Protein AF-A0ABD0PVP1-F1 (afdb_monomer)

Secondary structure (DSSP, 8-state):
-EEEE----S------------------SS--EEEEEEEEE-STT---TTT--SB-TT-PBTT-EEEEEEEEETTEEEEEEEEE-S-SSB-----

Solvent-accessible surface area (backbone atoms only — not comparable to full-atom values): 6130 Å² total; per-residue (Å²): 95,77,49,75,60,76,90,75,79,95,79,83,90,85,84,86,85,77,78,91,70,74,91,68,86,70,78,56,96,74,71,56,40,44,36,35,52,47,77,49,69,53,79,57,56,65,70,57,79,90,82,40,55,14,25,50,99,87,66,45,30,11,71,30,32,41,38,35,41,37,42,35,42,91,95,46,76,47,79,47,77,47,78,50,55,37,62,85,41,82,60,83,79,87,128

Mean predicted aligned error: 11.86 Å

Structure (mmCIF, N/CA/C/O backbone):
data_AF-A0ABD0PVP1-F1
#
_entry.id   AF-A0ABD0PVP1-F1
#
loop_
_atom_site.group_PDB
_atom_site.id
_atom_site.type_symbol
_atom_site.label_atom_id
_atom_site.label_alt_id
_atom_site.label_comp_id
_atom_site.label_asym_id
_atom_site.label_entity_id
_atom_site.label_seq_id
_atom_site.pdbx_PDB_ins_code
_atom_site.Cartn_x
_atom_site.Cartn_y
_atom_site.Cartn_z
_atom_site.occupancy
_atom_site.B_iso_or_equiv
_atom_site.auth_seq_id
_atom_site.auth_comp_id
_atom_site.auth_asym_id
_atom_site.auth_atom_id
_atom_site.pdbx_PDB_model_num
ATOM 1 N N . LEU A 1 1 ? 3.109 -6.954 13.402 1.00 64.50 1 LEU A N 1
ATOM 2 C CA . LEU A 1 1 ? 3.239 -6.751 14.863 1.00 64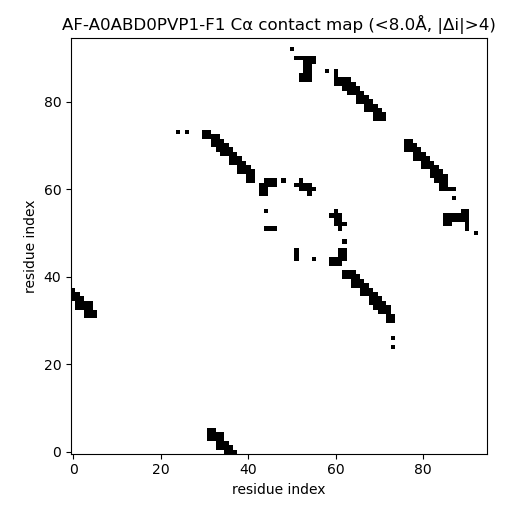.50 1 LEU A CA 1
ATOM 3 C C . LEU A 1 1 ? 1.888 -6.264 15.353 1.00 64.50 1 LEU A C 1
ATOM 5 O O . LEU A 1 1 ? 1.373 -5.333 14.744 1.00 64.50 1 LEU A O 1
ATOM 9 N N . VAL A 1 2 ? 1.307 -6.917 16.355 1.00 74.75 2 VAL A N 1
ATOM 10 C CA . VAL A 1 2 ? 0.059 -6.472 16.992 1.00 74.75 2 VAL A CA 1
ATOM 11 C C . VAL A 1 2 ? 0.427 -5.996 18.389 1.00 74.75 2 VAL A C 1
ATOM 13 O O . VAL A 1 2 ? 1.106 -6.725 19.110 1.00 74.75 2 VAL A O 1
ATOM 16 N N . VAL A 1 3 ? 0.047 -4.770 18.731 1.00 77.44 3 VAL A N 1
ATOM 17 C CA . VAL A 1 3 ? 0.293 -4.164 20.040 1.00 77.44 3 VAL A CA 1
ATOM 18 C C . VAL A 1 3 ? -1.059 -3.849 20.660 1.00 77.44 3 VAL A C 1
ATOM 20 O O . VAL A 1 3 ? -1.876 -3.147 20.063 1.00 77.44 3 VAL A O 1
ATOM 23 N N . ASN A 1 4 ? -1.282 -4.390 21.854 1.00 74.12 4 ASN A N 1
ATOM 24 C CA . ASN A 1 4 ? -2.436 -4.060 22.675 1.00 74.12 4 ASN A CA 1
ATOM 25 C C . ASN A 1 4 ? -2.007 -2.978 23.659 1.00 74.12 4 ASN A C 1
ATOM 27 O O . ASN A 1 4 ? -1.137 -3.219 24.495 1.00 74.12 4 ASN A O 1
ATOM 31 N N . TYR A 1 5 ? -2.602 -1.796 23.548 1.00 62.72 5 TYR A N 1
ATOM 32 C CA . TYR A 1 5 ? -2.360 -0.712 24.491 1.00 62.72 5 TYR A CA 1
ATOM 33 C C . TYR A 1 5 ? -3.375 -0.847 25.625 1.00 62.72 5 TYR A C 1
ATOM 35 O O . TYR A 1 5 ? -4.562 -0.599 25.430 1.00 62.72 5 TYR A O 1
ATOM 43 N N . ASN A 1 6 ? -2.912 -1.315 26.783 1.00 64.44 6 ASN A N 1
ATOM 44 C CA . ASN A 1 6 ? -3.725 -1.459 27.984 1.00 64.44 6 ASN A CA 1
ATOM 45 C C . ASN A 1 6 ? -2.995 -0.790 29.150 1.00 64.44 6 ASN A C 1
ATOM 47 O O . ASN A 1 6 ? -2.035 -1.355 29.665 1.00 64.44 6 ASN A O 1
ATOM 51 N N . GLU A 1 7 ? -3.437 0.396 29.557 1.00 56.19 7 GLU A N 1
ATOM 52 C CA . GLU A 1 7 ? -3.049 0.962 30.849 1.00 56.19 7 GLU A CA 1
ATOM 53 C C . GLU A 1 7 ? -4.051 0.427 31.876 1.00 56.19 7 GLU A C 1
ATOM 55 O O . GLU A 1 7 ? -5.214 0.818 31.871 1.00 56.19 7 GLU A O 1
ATOM 60 N N . SER A 1 8 ? -3.649 -0.544 32.697 1.00 50.62 8 SER A N 1
ATOM 61 C CA . SER A 1 8 ? -4.463 -1.007 33.823 1.00 50.62 8 SER A CA 1
ATOM 62 C C . SER A 1 8 ? -3.911 -0.411 35.111 1.00 50.62 8 SER A C 1
ATOM 64 O O . SER A 1 8 ? -2.845 -0.815 35.567 1.00 50.62 8 SER A O 1
ATOM 66 N N . SER A 1 9 ? -4.632 0.537 35.704 1.00 47.69 9 SER A N 1
ATOM 67 C CA . SER A 1 9 ? -4.527 0.819 37.135 1.00 47.69 9 SER A CA 1
ATOM 68 C C . SER A 1 9 ? -5.154 -0.351 37.904 1.00 47.69 9 SER A C 1
ATOM 70 O O . SER A 1 9 ? -6.317 -0.680 37.676 1.00 47.69 9 SER A O 1
ATOM 72 N N . ASP A 1 10 ? -4.371 -0.988 38.776 1.00 51.66 10 ASP A N 1
ATOM 73 C CA . ASP A 1 10 ? -4.661 -2.235 39.513 1.00 51.66 10 ASP A CA 1
ATOM 74 C C . ASP A 1 10 ? -5.765 -2.127 40.601 1.00 51.66 10 ASP A C 1
ATOM 76 O O . ASP A 1 10 ? -5.660 -2.739 41.659 1.00 51.66 10 ASP A O 1
ATOM 80 N N . GLU A 1 11 ? -6.843 -1.370 40.383 1.00 55.81 11 GLU A N 1
ATOM 81 C CA . GLU A 1 11 ? -7.794 -0.987 41.449 1.00 55.81 11 GLU A CA 1
ATOM 82 C C . GLU A 1 11 ? -9.271 -1.332 41.156 1.00 55.81 11 GLU A C 1
ATOM 84 O O . GLU A 1 11 ? -10.165 -0.630 41.605 1.00 55.81 11 GLU A O 1
ATOM 89 N N . GLU A 1 12 ? -9.587 -2.431 40.463 1.00 53.75 12 GLU A N 1
ATOM 90 C CA . GLU A 1 12 ? -10.975 -2.939 40.433 1.00 53.75 12 GLU A CA 1
ATOM 91 C C . GLU A 1 12 ? -11.039 -4.468 40.504 1.00 53.75 12 GLU A C 1
ATOM 93 O O . GLU A 1 12 ? -11.156 -5.184 39.510 1.00 53.75 12 GLU A O 1
ATOM 98 N N . ARG A 1 13 ? -10.983 -5.000 41.728 1.00 48.28 13 ARG A N 1
ATOM 99 C CA . ARG A 1 13 ? -11.326 -6.400 42.007 1.00 48.28 13 ARG A CA 1
ATOM 100 C C . ARG A 1 13 ? -12.225 -6.507 43.232 1.00 48.28 13 ARG A C 1
ATOM 102 O O . ARG A 1 13 ? -11.842 -7.114 44.224 1.00 48.28 13 ARG A O 1
ATOM 109 N N . SER A 1 14 ? -13.422 -5.922 43.172 1.00 47.72 14 SER A N 1
ATOM 110 C CA . SER A 1 14 ? -14.501 -6.265 44.107 1.00 47.72 14 SER A CA 1
ATOM 111 C C . SER A 1 14 ? -15.866 -5.749 43.636 1.00 47.72 14 SER A C 1
ATOM 113 O O . SER A 1 14 ? -16.196 -4.596 43.891 1.00 47.72 14 SER A O 1
ATOM 115 N N . SER A 1 15 ? -16.671 -6.589 42.972 1.00 50.41 15 SER A N 1
ATOM 116 C CA . SER A 1 15 ? -18.146 -6.601 43.096 1.00 50.41 15 SER A CA 1
ATOM 117 C C . SER A 1 15 ? -18.764 -7.797 42.348 1.00 50.41 15 SER A C 1
ATOM 119 O O . SER A 1 15 ? -18.251 -8.167 41.290 1.00 50.41 15 SER A O 1
ATOM 121 N N . PRO A 1 16 ? -19.820 -8.443 42.887 1.00 60.38 16 PRO A N 1
ATOM 122 C CA . PRO A 1 16 ? -20.420 -9.634 42.293 1.00 60.38 16 PRO A CA 1
ATOM 123 C C . PRO A 1 16 ? -21.494 -9.300 41.237 1.00 60.38 16 PRO A C 1
ATOM 125 O O . PRO A 1 16 ? -22.286 -8.381 41.411 1.00 60.38 16 PRO A O 1
ATOM 128 N N . GLU A 1 17 ? -21.465 -10.088 40.158 1.00 58.22 17 GLU A N 1
ATOM 129 C CA . GLU A 1 17 ? -22.425 -10.317 39.058 1.00 58.22 17 GLU A CA 1
ATOM 130 C C . GLU A 1 17 ? -23.540 -9.283 38.775 1.00 58.22 17 GLU A C 1
ATOM 132 O O . GLU A 1 17 ? -24.613 -9.284 39.380 1.00 58.22 17 GLU A O 1
ATOM 137 N N . THR A 1 18 ? -23.325 -8.493 37.716 1.00 50.88 18 THR A N 1
ATOM 138 C CA . THR A 1 18 ? -24.327 -7.657 37.026 1.00 50.88 18 THR A CA 1
ATOM 139 C C . THR A 1 18 ? -25.000 -8.460 35.889 1.00 50.88 18 THR A C 1
ATOM 141 O O . THR A 1 18 ? -24.308 -9.254 35.245 1.00 50.88 18 THR A O 1
ATOM 144 N N . PRO A 1 19 ? -26.309 -8.284 35.587 1.00 52.81 19 PRO A N 1
ATOM 145 C CA . PRO A 1 19 ? -26.989 -9.016 34.509 1.00 52.81 19 PRO A CA 1
ATOM 146 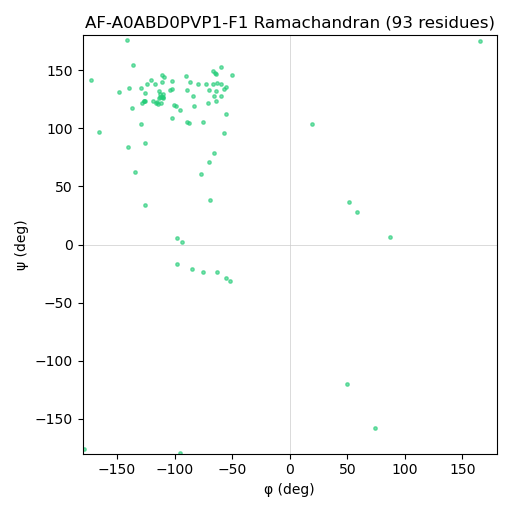C C . PRO A 1 19 ? -26.345 -8.758 33.142 1.00 52.81 19 PRO A C 1
ATOM 148 O O . PRO A 1 19 ? -25.797 -7.678 32.927 1.00 52.81 19 PRO A O 1
ATOM 151 N N . LEU A 1 20 ? -26.462 -9.717 32.211 1.00 52.91 20 LEU A N 1
ATOM 152 C CA . LEU A 1 20 ? -26.002 -9.585 30.821 1.00 52.91 20 LEU A CA 1
ATOM 153 C C . LEU A 1 20 ? -26.667 -8.367 30.159 1.00 52.91 20 LEU A C 1
ATOM 155 O O . LEU A 1 20 ? -27.804 -8.442 29.697 1.00 52.91 20 LEU A O 1
ATOM 159 N N . GLN A 1 21 ? -25.963 -7.236 30.160 1.00 51.78 21 GLN A N 1
ATOM 160 C CA . GLN A 1 21 ? -26.367 -6.027 29.456 1.00 51.78 21 GLN A CA 1
ATOM 161 C C . GLN A 1 2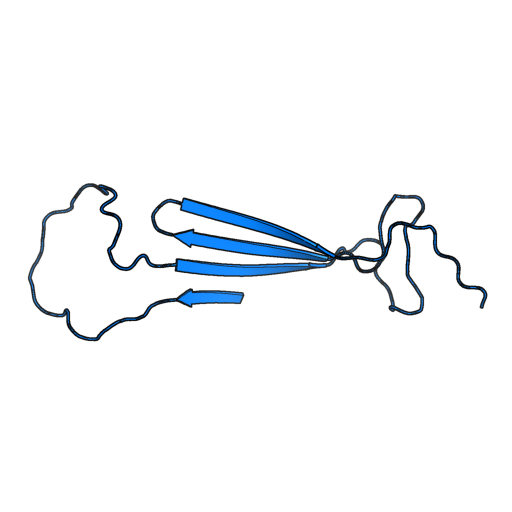1 ? -26.230 -6.283 27.953 1.00 51.78 21 GLN A C 1
ATOM 163 O O . GLN A 1 21 ? -25.211 -6.809 27.497 1.00 51.78 21 GLN A O 1
ATOM 168 N N . GLU A 1 22 ? -27.258 -5.920 27.179 1.00 51.72 22 GLU A N 1
ATOM 169 C CA . GLU A 1 22 ? -27.092 -5.749 25.735 1.00 51.72 22 GLU A CA 1
ATOM 170 C C . GLU A 1 22 ? -25.880 -4.839 25.485 1.00 51.72 22 GLU A C 1
ATOM 172 O O . GLU A 1 22 ? -25.644 -3.948 26.305 1.00 51.72 22 GLU A O 1
ATOM 177 N N . PRO A 1 23 ? -25.096 -5.028 24.404 1.00 54.78 23 PRO A N 1
ATOM 178 C CA . PRO A 1 23 ? -23.951 -4.176 24.108 1.00 54.78 23 PRO A CA 1
ATOM 179 C C . PRO A 1 23 ? -24.442 -2.789 23.675 1.00 54.78 23 PRO A C 1
ATOM 181 O O . PRO A 1 23 ? -24.377 -2.407 22.509 1.00 54.78 23 PRO A O 1
ATOM 184 N N . THR A 1 24 ? -24.970 -2.019 24.619 1.00 48.84 24 THR A N 1
ATOM 185 C CA . THR A 1 24 ? -25.096 -0.580 24.500 1.00 48.84 24 THR A CA 1
ATOM 186 C C . THR A 1 24 ? -23.678 -0.046 24.428 1.00 48.84 24 THR A C 1
ATOM 188 O O . THR A 1 24 ? -22.871 -0.334 25.311 1.00 48.84 24 THR A O 1
ATOM 191 N N . CYS A 1 25 ? -23.361 0.690 23.365 1.00 52.97 25 CYS A N 1
ATOM 192 C CA . CYS A 1 25 ? -22.105 1.415 23.230 1.00 52.97 25 CYS A CA 1
ATOM 193 C C . CYS A 1 25 ? -22.051 2.524 24.289 1.00 52.97 25 CYS A C 1
ATOM 195 O O . CYS A 1 25 ? -22.357 3.685 24.031 1.00 52.97 25 CYS A O 1
ATOM 197 N N . VAL A 1 26 ? -21.734 2.151 25.523 1.00 58.59 26 VAL A N 1
ATOM 198 C CA . VAL A 1 26 ? -21.183 3.087 26.490 1.00 58.59 26 VAL A CA 1
ATOM 199 C C . VAL A 1 26 ? -19.744 3.258 26.035 1.00 58.59 26 VAL A C 1
ATOM 201 O O . VAL A 1 26 ? -18.965 2.314 26.123 1.00 58.59 26 VAL A O 1
ATOM 204 N N . ASP A 1 27 ? -19.434 4.400 25.422 1.00 64.94 27 ASP A N 1
ATOM 205 C CA . ASP A 1 27 ? -18.053 4.736 25.085 1.00 64.94 27 ASP A CA 1
ATOM 206 C C . ASP A 1 27 ? -17.243 4.660 26.386 1.00 64.94 27 ASP A C 1
ATOM 208 O O . ASP A 1 27 ? -17.487 5.429 27.322 1.00 64.94 27 ASP A O 1
ATOM 212 N N . ASP A 1 28 ? -16.334 3.686 26.477 1.00 72.12 28 ASP A N 1
ATOM 213 C CA . ASP A 1 28 ? -15.483 3.524 27.649 1.00 72.12 28 ASP A CA 1
ATOM 214 C C . ASP A 1 28 ? -14.708 4.832 27.857 1.00 72.12 28 ASP A C 1
ATOM 216 O O . ASP A 1 28 ? -14.123 5.373 26.916 1.00 72.12 28 ASP A O 1
ATOM 220 N N . ILE A 1 29 ? -14.647 5.332 29.098 1.00 78.50 29 ILE A N 1
ATOM 221 C CA . ILE A 1 29 ? -13.843 6.526 29.441 1.00 78.50 29 ILE A CA 1
ATOM 222 C C . ILE A 1 29 ? -12.373 6.317 29.020 1.00 78.50 29 ILE A C 1
ATOM 224 O O . ILE A 1 29 ? -11.678 7.268 28.663 1.00 78.50 29 ILE A O 1
ATOM 228 N N . HIS A 1 30 ? -11.928 5.055 29.007 1.00 80.81 30 HIS A N 1
ATOM 229 C CA . HIS A 1 30 ? -10.622 4.620 28.523 1.00 80.81 30 HIS A CA 1
ATOM 230 C C . HIS A 1 30 ? -10.793 3.512 27.469 1.00 80.81 30 HIS A C 1
ATOM 232 O O . HIS A 1 30 ? -10.773 2.326 27.810 1.00 80.81 30 HIS A O 1
ATOM 238 N N . PRO A 1 31 ? -10.966 3.868 26.185 1.00 84.12 31 PRO A N 1
ATOM 239 C CA . PRO A 1 31 ? -11.192 2.882 25.140 1.00 84.12 31 PRO A CA 1
ATOM 240 C C . PRO A 1 31 ? -9.958 2.003 24.923 1.00 84.12 31 PRO A C 1
ATOM 242 O O . PRO A 1 31 ? -8.821 2.480 24.885 1.00 84.12 31 PRO A O 1
ATOM 245 N N . ARG A 1 32 ? -10.179 0.696 24.745 1.00 87.62 32 ARG A N 1
ATOM 246 C CA . ARG A 1 32 ? -9.102 -0.261 24.452 1.00 87.62 32 ARG A CA 1
ATOM 247 C C . ARG A 1 32 ? -8.810 -0.273 22.958 1.00 87.62 32 ARG A C 1
ATOM 249 O O . ARG A 1 32 ? -9.708 -0.484 22.144 1.00 87.62 32 ARG A O 1
ATOM 256 N N . PHE A 1 33 ? -7.537 -0.107 22.610 1.00 91.19 33 PHE A N 1
ATOM 257 C CA . PHE A 1 33 ? -7.080 -0.125 21.225 1.00 91.19 33 PHE A CA 1
ATOM 258 C C . PHE A 1 33 ? -6.264 -1.378 20.933 1.00 91.19 33 PHE A C 1
ATOM 260 O O . PHE A 1 33 ? -5.238 -1.644 21.570 1.00 91.19 33 PHE A O 1
ATOM 267 N N . THR A 1 34 ? -6.664 -2.094 19.889 1.00 95.44 34 THR A N 1
ATOM 268 C CA . THR A 1 34 ? -5.798 -3.064 19.224 1.00 95.44 34 THR A CA 1
ATOM 269 C C . THR A 1 34 ? -5.216 -2.413 17.984 1.00 95.44 34 THR A C 1
ATOM 271 O O . THR A 1 34 ? -5.945 -2.013 17.075 1.00 95.44 34 THR A O 1
ATOM 274 N N . VAL A 1 35 ? -3.889 -2.315 17.938 1.00 96.50 35 VAL A N 1
ATOM 275 C CA . VAL A 1 35 ? -3.170 -1.733 16.806 1.00 96.50 35 VAL A CA 1
ATOM 276 C C . VAL A 1 35 ? -2.363 -2.820 16.117 1.00 96.50 35 VAL A C 1
ATOM 278 O O . VAL A 1 35 ? -1.622 -3.562 16.763 1.00 96.50 35 VAL A O 1
ATOM 281 N N . ALA A 1 36 ? -2.454 -2.893 14.793 1.00 96.94 36 ALA A N 1
ATOM 282 C CA . ALA A 1 36 ? -1.562 -3.718 13.993 1.00 96.94 36 ALA A CA 1
ATOM 283 C C . ALA A 1 36 ? -0.860 -2.877 12.931 1.00 96.94 36 ALA A C 1
ATOM 285 O O . ALA A 1 36 ? -1.469 -2.037 12.276 1.00 96.94 36 ALA A O 1
ATOM 286 N N . LEU A 1 37 ? 0.433 -3.140 12.747 1.00 97.56 37 LEU A N 1
ATOM 287 C CA . LEU A 1 37 ? 1.212 -2.581 11.648 1.00 97.56 37 LEU A CA 1
ATOM 288 C C . LEU A 1 37 ? 1.686 -3.719 10.745 1.00 97.56 37 LEU A C 1
ATOM 290 O O . LEU A 1 37 ? 2.365 -4.654 11.202 1.00 97.56 37 LEU A O 1
ATOM 294 N N . ILE A 1 38 ? 1.309 -3.637 9.471 1.00 97.75 38 ILE A N 1
ATOM 295 C CA . ILE A 1 38 ? 1.595 -4.645 8.452 1.00 97.75 38 ILE A CA 1
ATOM 296 C C . ILE A 1 38 ? 2.286 -3.963 7.279 1.00 97.75 38 ILE A C 1
ATOM 298 O O . ILE A 1 38 ? 1.731 -3.059 6.671 1.00 97.75 38 ILE A O 1
ATOM 302 N N . SER A 1 39 ? 3.475 -4.434 6.912 1.00 98.19 39 SER A N 1
ATOM 303 C CA . SER A 1 39 ? 4.149 -3.999 5.687 1.00 98.19 39 SER A CA 1
ATOM 304 C C . SER A 1 39 ? 4.232 -5.148 4.692 1.00 98.19 39 SER A C 1
ATOM 306 O O . SER A 1 39 ? 4.741 -6.223 5.012 1.00 98.19 39 SER A O 1
ATOM 308 N N . ARG A 1 40 ? 3.767 -4.915 3.465 1.00 97.19 40 ARG A N 1
ATOM 309 C CA . ARG A 1 40 ? 3.788 -5.875 2.357 1.00 97.19 40 ARG A CA 1
ATOM 310 C C . ARG A 1 40 ? 4.716 -5.364 1.269 1.00 97.19 40 ARG A C 1
ATOM 312 O O . ARG A 1 40 ? 4.505 -4.286 0.720 1.00 97.19 40 ARG A O 1
ATOM 319 N N . ARG A 1 41 ? 5.752 -6.136 0.939 1.00 95.25 41 ARG A N 1
ATOM 320 C CA . ARG A 1 41 ? 6.637 -5.837 -0.195 1.00 95.25 41 ARG A CA 1
ATOM 321 C C . ARG A 1 41 ? 6.088 -6.485 -1.458 1.00 95.25 41 ARG A C 1
ATOM 323 O O . ARG A 1 41 ? 5.780 -7.675 -1.442 1.00 95.25 41 ARG A O 1
ATOM 330 N N . SER A 1 42 ? 6.033 -5.736 -2.557 1.00 94.56 42 SER A N 1
ATOM 331 C CA . SER A 1 42 ? 5.668 -6.310 -3.852 1.00 94.56 42 SER A CA 1
ATOM 332 C C . SER A 1 42 ? 6.644 -7.415 -4.254 1.00 94.56 42 SER A C 1
ATOM 334 O O . SER A 1 42 ? 7.863 -7.279 -4.108 1.00 94.56 42 SER A O 1
ATOM 336 N N . ARG A 1 43 ? 6.096 -8.510 -4.788 1.00 92.56 43 ARG A N 1
ATOM 337 C CA . ARG A 1 43 ? 6.879 -9.554 -5.463 1.00 92.56 43 ARG A CA 1
ATOM 338 C C . ARG A 1 43 ? 7.327 -9.120 -6.860 1.00 92.56 43 ARG A C 1
ATOM 340 O O . ARG A 1 43 ? 8.312 -9.643 -7.376 1.00 92.56 43 ARG A O 1
ATOM 347 N N . HIS A 1 44 ? 6.606 -8.175 -7.463 1.00 90.56 44 HIS A N 1
ATOM 348 C CA . HIS A 1 44 ? 6.895 -7.679 -8.799 1.00 90.56 44 HIS A CA 1
ATOM 349 C C . HIS A 1 44 ? 8.140 -6.799 -8.758 1.00 90.56 44 HIS A C 1
ATOM 351 O O . HIS A 1 44 ? 8.344 -6.011 -7.832 1.00 90.56 44 HIS A O 1
ATOM 357 N N . ARG A 1 45 ? 9.000 -6.979 -9.762 1.00 84.94 45 ARG A N 1
ATOM 358 C CA . ARG A 1 45 ? 10.255 -6.242 -9.925 1.00 84.94 45 ARG A CA 1
ATOM 359 C C . ARG A 1 45 ? 11.169 -6.222 -8.688 1.00 84.94 45 ARG A C 1
ATOM 361 O O . ARG A 1 45 ? 11.862 -5.236 -8.416 1.00 84.94 45 ARG A O 1
ATOM 368 N N . ALA A 1 46 ? 11.199 -7.334 -7.953 1.00 82.38 46 ALA A N 1
ATOM 369 C CA . ALA A 1 46 ? 12.147 -7.552 -6.867 1.00 82.38 46 ALA A CA 1
ATOM 370 C C . ALA A 1 46 ? 13.598 -7.608 -7.390 1.00 82.38 46 ALA A C 1
ATOM 372 O O . ALA A 1 46 ? 13.869 -8.075 -8.497 1.00 82.38 46 ALA A O 1
ATOM 373 N N . GLY A 1 47 ? 14.557 -7.134 -6.594 1.00 77.75 47 GLY A N 1
ATOM 374 C CA . GLY A 1 47 ? 15.975 -7.194 -6.944 1.00 77.75 47 GLY A CA 1
ATOM 375 C C . GLY A 1 47 ? 16.844 -6.285 -6.083 1.00 77.75 47 GLY A C 1
ATOM 376 O O . GLY A 1 47 ? 16.350 -5.527 -5.251 1.00 77.75 47 GLY A O 1
ATOM 377 N N . MET A 1 48 ? 18.160 -6.365 -6.279 1.00 79.00 48 MET A N 1
ATOM 378 C CA . MET A 1 48 ? 19.112 -5.512 -5.563 1.00 79.00 48 MET A CA 1
ATOM 379 C C . MET A 1 48 ? 18.893 -4.032 -5.904 1.00 79.00 48 MET A C 1
ATOM 381 O O . MET A 1 48 ? 18.734 -3.677 -7.073 1.00 79.00 48 MET A O 1
ATOM 385 N N . ARG A 1 49 ? 18.973 -3.162 -4.888 1.00 69.75 49 ARG 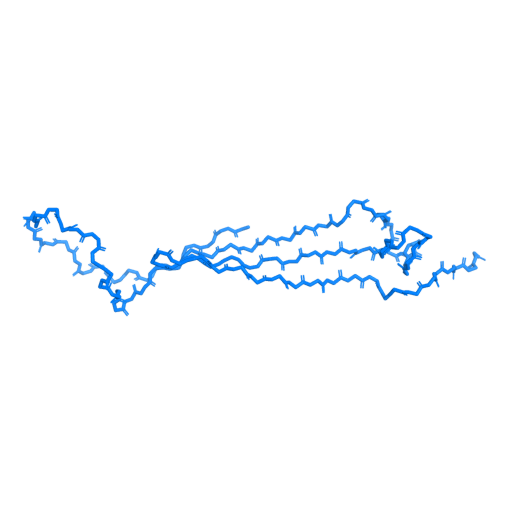A N 1
ATOM 386 C CA . ARG A 1 49 ? 18.730 -1.706 -4.972 1.00 69.75 49 ARG A CA 1
ATOM 387 C C . ARG A 1 49 ? 19.520 -0.992 -6.078 1.00 69.75 49 ARG A C 1
ATOM 389 O O . ARG A 1 49 ? 19.047 -0.000 -6.627 1.00 69.75 49 ARG A O 1
ATOM 396 N N . TYR A 1 50 ? 20.719 -1.482 -6.386 1.00 71.38 50 TYR A N 1
ATOM 397 C CA . TYR A 1 50 ? 21.575 -0.917 -7.432 1.00 71.38 50 TYR A CA 1
ATOM 398 C C . TYR A 1 50 ? 21.253 -1.445 -8.830 1.00 71.38 50 TYR A C 1
ATOM 400 O O . TYR A 1 50 ? 21.563 -0.778 -9.798 1.00 71.38 50 TYR A O 1
ATOM 408 N N . LYS A 1 51 ? 20.599 -2.606 -8.953 1.00 73.56 51 LYS A N 1
ATOM 409 C CA . LYS A 1 51 ? 20.290 -3.222 -10.254 1.00 73.56 51 LYS A CA 1
ATOM 410 C C . LYS A 1 51 ? 18.868 -2.943 -10.740 1.00 73.56 51 LYS A C 1
ATOM 412 O O . LYS A 1 51 ? 18.568 -3.170 -11.907 1.00 73.56 51 LYS A O 1
ATOM 417 N N . ARG A 1 52 ? 17.966 -2.509 -9.854 1.00 79.31 52 ARG A N 1
ATOM 418 C CA . ARG A 1 52 ? 16.545 -2.295 -10.164 1.00 79.31 52 ARG A CA 1
ATOM 419 C C . ARG A 1 52 ? 16.049 -0.987 -9.546 1.00 79.31 52 ARG A C 1
ATOM 421 O O . ARG A 1 52 ? 16.027 -0.839 -8.325 1.00 79.31 52 ARG A O 1
ATOM 428 N N . ARG A 1 53 ? 15.629 -0.060 -10.406 1.00 88.81 53 ARG A N 1
ATOM 429 C CA . ARG A 1 53 ? 14.933 1.192 -10.073 1.00 88.81 53 ARG A CA 1
ATOM 430 C C . ARG A 1 53 ? 13.850 1.452 -11.121 1.00 88.81 53 ARG A C 1
ATOM 432 O O . ARG A 1 53 ? 13.749 0.711 -12.096 1.00 88.81 53 ARG A O 1
ATOM 439 N N . GLY A 1 54 ? 13.067 2.504 -10.915 1.00 91.44 54 GLY A N 1
ATOM 440 C CA . GLY A 1 54 ? 12.092 2.973 -11.894 1.00 91.44 54 GLY A CA 1
ATOM 441 C C . GLY A 1 54 ? 10.842 2.103 -12.018 1.00 91.44 54 GLY A C 1
ATOM 442 O O . GLY A 1 54 ? 10.559 1.298 -11.127 1.00 91.44 54 GLY A O 1
ATOM 443 N N . VAL A 1 55 ? 10.169 2.207 -13.173 1.00 93.69 55 VAL A N 1
ATOM 444 C CA . VAL A 1 55 ? 9.011 1.399 -13.639 1.00 93.69 55 VAL A CA 1
ATOM 445 C C . VAL A 1 55 ? 9.382 0.483 -14.826 1.00 93.69 55 VAL A C 1
ATOM 447 O O . VAL A 1 55 ? 10.367 0.770 -15.517 1.00 93.69 55 VAL A O 1
ATOM 450 N N . ASP A 1 56 ? 8.785 -0.712 -14.929 1.00 91.06 56 ASP A N 1
ATOM 451 C CA . ASP A 1 56 ? 8.960 -1.622 -16.076 1.00 91.06 56 ASP A CA 1
ATOM 452 C C . ASP A 1 56 ? 7.833 -1.431 -17.094 1.00 91.06 56 ASP A C 1
ATOM 454 O O . ASP A 1 56 ? 6.986 -0.555 -16.940 1.00 91.06 56 ASP A O 1
ATOM 458 N N . THR A 1 57 ? 7.867 -2.213 -18.171 1.00 92.25 57 THR A N 1
ATOM 459 C CA . THR A 1 57 ? 6.877 -2.164 -19.253 1.00 92.25 57 THR A CA 1
ATOM 460 C C . THR A 1 57 ? 5.471 -2.530 -18.790 1.00 92.25 57 THR A C 1
ATOM 462 O O . THR A 1 57 ? 4.511 -2.070 -19.397 1.00 92.25 57 THR A O 1
ATOM 465 N N . ASP A 1 58 ? 5.355 -3.291 -17.699 1.00 93.62 58 ASP A N 1
ATOM 466 C CA . ASP A 1 58 ? 4.081 -3.722 -17.117 1.00 93.62 58 ASP A CA 1
ATOM 467 C C . ASP A 1 58 ? 3.593 -2.760 -16.013 1.00 93.62 58 ASP A C 1
ATOM 469 O O . ASP A 1 58 ? 2.557 -2.984 -15.388 1.00 93.62 58 ASP A O 1
ATOM 473 N N . GLY A 1 59 ? 4.322 -1.664 -15.758 1.00 92.81 59 GLY A N 1
ATOM 474 C CA . GLY A 1 59 ? 3.937 -0.637 -14.788 1.00 92.81 59 GLY A CA 1
ATOM 475 C C . GLY A 1 59 ? 4.390 -0.905 -13.348 1.00 92.81 59 GLY A C 1
ATOM 476 O O . GLY A 1 59 ? 4.041 -0.151 -12.437 1.00 92.81 59 GLY A O 1
ATOM 477 N N . HIS A 1 60 ? 5.195 -1.938 -13.093 1.00 93.81 60 HIS A N 1
ATOM 478 C CA . HIS A 1 60 ? 5.657 -2.265 -11.748 1.00 93.81 60 HIS A CA 1
ATOM 479 C C . HIS A 1 60 ? 6.880 -1.431 -11.344 1.00 93.81 60 HIS A C 1
ATOM 481 O O . HIS A 1 60 ? 7.968 -1.507 -11.931 1.00 93.81 60 HIS A O 1
ATOM 487 N N . VAL A 1 61 ? 6.731 -0.641 -10.277 1.00 94.19 61 VAL A N 1
ATOM 488 C CA . VAL A 1 61 ? 7.857 0.104 -9.703 1.00 94.19 61 VAL A CA 1
ATOM 489 C C . VAL A 1 61 ? 8.725 -0.792 -8.824 1.00 94.19 61 VAL A C 1
ATOM 491 O O . VAL A 1 61 ? 8.234 -1.597 -8.031 1.00 94.19 61 VAL A O 1
ATOM 494 N N . ALA A 1 62 ? 10.046 -0.651 -8.933 1.00 92.81 62 ALA A N 1
ATOM 495 C CA . ALA A 1 62 ? 10.960 -1.422 -8.095 1.00 92.81 62 ALA A CA 1
ATOM 496 C C . ALA A 1 62 ? 10.835 -1.007 -6.615 1.00 92.81 62 ALA A C 1
ATOM 498 O O . ALA A 1 62 ? 10.603 0.164 -6.303 1.00 92.81 62 ALA A O 1
ATOM 499 N N . ASN A 1 63 ? 11.071 -1.943 -5.691 1.00 91.19 63 ASN A N 1
ATOM 500 C CA 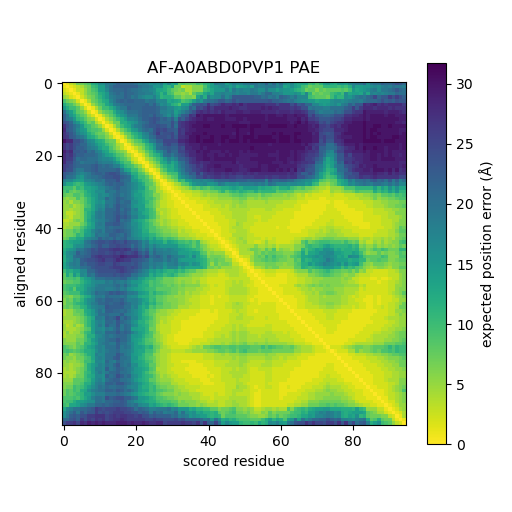. ASN A 1 63 ? 11.027 -1.714 -4.237 1.00 91.19 63 ASN A CA 1
ATOM 501 C C . ASN A 1 63 ? 9.679 -1.187 -3.700 1.00 91.19 63 ASN A C 1
ATOM 503 O O . ASN A 1 63 ? 9.666 -0.496 -2.680 1.00 91.19 63 ASN A O 1
ATOM 507 N N . TYR A 1 64 ? 8.564 -1.504 -4.365 1.00 95.31 64 TYR A N 1
ATOM 508 C CA . TYR A 1 64 ? 7.230 -1.139 -3.889 1.00 95.31 64 TYR A CA 1
ATOM 509 C C . TYR A 1 64 ? 6.895 -1.820 -2.555 1.00 95.31 64 TYR A C 1
ATOM 511 O O . TYR A 1 64 ? 7.084 -3.033 -2.398 1.00 95.31 64 TYR A O 1
ATOM 519 N N . VAL A 1 65 ? 6.398 -1.036 -1.601 1.00 96.94 65 VAL A N 1
ATOM 520 C CA . VAL A 1 65 ? 5.919 -1.488 -0.294 1.00 96.94 65 VAL A CA 1
ATOM 521 C C . VAL A 1 65 ? 4.659 -0.714 0.067 1.00 96.94 65 VAL A C 1
ATOM 523 O O . VAL A 1 65 ? 4.640 0.513 -0.024 1.00 96.94 65 VAL A O 1
ATOM 526 N N . GLU A 1 66 ? 3.657 -1.433 0.552 1.00 98.19 66 GLU A N 1
ATOM 527 C CA . GLU A 1 66 ? 2.515 -0.867 1.268 1.00 98.19 66 GLU A CA 1
ATOM 528 C C . GLU A 1 66 ? 2.718 -1.104 2.758 1.00 98.19 66 GLU A C 1
ATOM 530 O O . GLU A 1 66 ? 3.065 -2.216 3.162 1.00 98.19 66 GLU A O 1
ATOM 535 N N . THR A 1 67 ? 2.497 -0.082 3.572 1.00 98.38 67 THR A N 1
ATOM 536 C CA . THR A 1 67 ? 2.403 -0.207 5.024 1.00 98.38 67 THR A CA 1
ATOM 537 C C . THR A 1 67 ? 0.994 0.172 5.435 1.00 98.38 67 THR A C 1
ATOM 539 O O . THR A 1 67 ? 0.539 1.274 5.148 1.00 98.38 67 THR A O 1
ATOM 542 N N . GLU A 1 68 ? 0.317 -0.750 6.098 1.00 98.56 68 GLU A N 1
ATOM 543 C CA . GLU A 1 68 ? -1.041 -0.610 6.590 1.00 98.56 68 GLU A CA 1
ATOM 544 C C . GLU A 1 68 ? -1.037 -0.559 8.116 1.00 98.56 68 GLU A C 1
ATOM 546 O O . GLU A 1 68 ? -0.474 -1.438 8.778 1.00 98.56 68 GLU A O 1
ATOM 551 N N . GLN A 1 69 ? -1.670 0.477 8.655 1.00 98.19 69 GLN A N 1
ATOM 552 C CA . GLN A 1 69 ? -2.001 0.609 10.062 1.00 98.19 69 GLN A CA 1
ATOM 553 C C . GLN A 1 69 ? -3.471 0.238 10.252 1.00 98.19 69 GLN A C 1
ATOM 555 O O . GLN A 1 69 ? -4.356 0.874 9.682 1.00 98.19 69 GLN A O 1
ATOM 560 N N . LEU A 1 70 ? -3.714 -0.780 11.072 1.00 98.00 70 LEU A N 1
ATOM 561 C CA . LEU A 1 70 ? -5.043 -1.183 11.511 1.00 98.00 70 LEU A CA 1
ATOM 562 C C . LEU A 1 70 ? -5.247 -0.722 12.950 1.00 98.00 70 LEU A C 1
ATOM 564 O O . LEU A 1 70 ? -4.376 -0.946 13.794 1.00 98.00 70 LEU A O 1
ATOM 568 N N . ILE A 1 71 ? -6.393 -0.109 13.222 1.00 96.75 71 ILE A N 1
ATOM 569 C CA . ILE A 1 71 ? -6.822 0.267 14.570 1.00 96.75 71 ILE A CA 1
ATOM 570 C C . ILE A 1 71 ? -8.212 -0.315 14.786 1.00 96.75 71 ILE A C 1
ATOM 572 O O . ILE A 1 71 ? -9.130 -0.032 14.018 1.00 96.75 71 ILE A O 1
ATOM 576 N N . HIS A 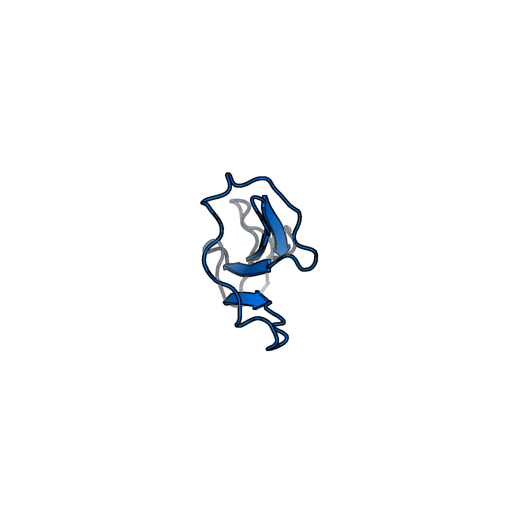1 72 ? -8.357 -1.118 15.829 1.00 94.69 72 HIS A N 1
ATOM 577 C CA . HIS A 1 72 ? -9.639 -1.622 16.290 1.00 94.69 72 HIS A CA 1
ATOM 578 C C . HIS A 1 72 ? -9.941 -1.032 17.667 1.00 94.69 72 HIS A C 1
ATOM 580 O O . HIS A 1 72 ? -9.102 -1.111 18.568 1.00 94.69 72 HIS A O 1
ATOM 586 N N . VAL A 1 73 ? -11.111 -0.412 17.796 1.00 93.56 73 VAL A N 1
ATOM 587 C CA . VAL A 1 73 ? -11.592 0.234 19.020 1.00 93.56 73 VAL A CA 1
ATOM 588 C C . VAL A 1 73 ? -13.113 0.124 19.078 1.00 93.56 73 VAL A C 1
ATOM 590 O O . VAL A 1 73 ? -13.792 0.410 18.090 1.00 93.56 73 VAL A O 1
ATOM 593 N N . HIS A 1 74 ? -13.652 -0.305 20.220 1.00 89.00 74 HIS A N 1
ATOM 594 C CA . HIS A 1 74 ? -15.072 -0.644 20.373 1.00 89.00 74 HIS A CA 1
ATOM 595 C C . HIS A 1 74 ? -15.552 -1.594 19.252 1.00 89.00 74 HIS A C 1
ATOM 597 O O . HIS A 1 74 ? -15.011 -2.683 19.086 1.00 89.00 74 HIS A O 1
ATOM 603 N N . SER A 1 75 ? -16.546 -1.186 18.459 1.00 89.00 75 SER A N 1
ATOM 604 C CA . SER A 1 75 ? -17.064 -1.917 17.294 1.00 89.00 75 SER A CA 1
ATOM 605 C C . SER A 1 75 ? -16.493 -1.421 15.957 1.00 89.00 75 SER A C 1
ATOM 607 O O . SER A 1 75 ? -16.906 -1.883 14.890 1.00 89.00 75 SER A O 1
ATOM 609 N N . HIS A 1 76 ? -15.534 -0.492 15.986 1.00 92.50 76 HIS A N 1
ATOM 610 C CA . HIS A 1 76 ? -14.970 0.131 14.796 1.00 92.50 76 HIS A CA 1
ATOM 611 C C . HIS A 1 76 ? -13.609 -0.454 14.434 1.00 92.50 76 HIS A C 1
ATOM 613 O O . HIS A 1 76 ? -12.754 -0.707 15.281 1.00 92.50 76 HIS A O 1
ATOM 619 N N . THR A 1 77 ? -13.395 -0.621 13.130 1.00 96.00 77 THR A N 1
ATOM 620 C CA . THR A 1 77 ? -12.101 -1.003 12.564 1.00 96.00 77 THR A CA 1
ATOM 621 C C . THR A 1 77 ? -11.714 0.008 11.497 1.00 96.00 77 THR A C 1
ATOM 623 O O . THR A 1 77 ? -12.462 0.239 10.549 1.00 96.00 77 THR A O 1
ATOM 626 N N . LEU A 1 78 ? -10.543 0.612 11.664 1.00 97.44 78 LEU A N 1
ATOM 627 C CA . LEU A 1 78 ? -9.962 1.601 10.766 1.00 97.44 78 LEU A CA 1
ATOM 628 C C . LEU A 1 78 ? -8.749 0.983 10.070 1.00 97.44 78 LEU A C 1
ATOM 630 O O . LEU A 1 78 ? -7.953 0.290 10.706 1.00 97.44 78 LEU A O 1
ATOM 634 N N . SER A 1 79 ? -8.596 1.268 8.778 1.00 97.81 79 SER A N 1
ATOM 635 C CA . SER A 1 79 ? -7.403 0.927 8.001 1.00 97.81 79 SER A CA 1
ATOM 636 C C . SER A 1 79 ? -6.858 2.181 7.330 1.00 97.81 79 SER A C 1
ATOM 638 O O . SER A 1 79 ? -7.598 2.931 6.691 1.00 97.81 79 SER A O 1
ATOM 640 N N . PHE A 1 80 ? -5.556 2.403 7.480 1.00 98.31 80 PHE A N 1
ATOM 641 C CA . PHE A 1 80 ? -4.826 3.459 6.79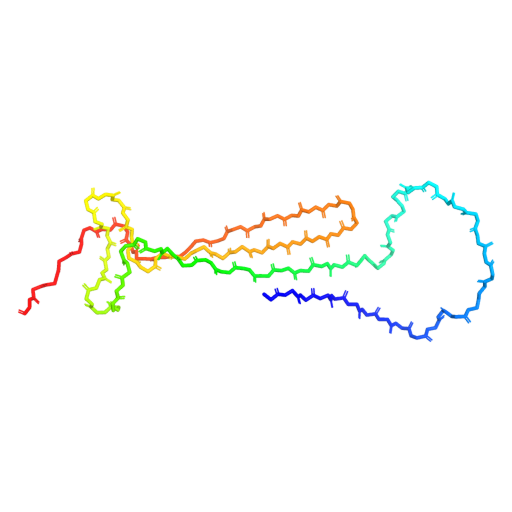7 1.00 98.31 80 PHE A CA 1
ATOM 642 C C . PHE A 1 80 ? -3.601 2.876 6.097 1.00 98.31 80 PHE A C 1
ATOM 644 O O . PHE A 1 80 ? -2.737 2.273 6.735 1.00 98.31 80 PHE A O 1
ATOM 651 N N . VAL A 1 81 ? -3.517 3.068 4.779 1.00 98.50 81 VAL A N 1
ATOM 652 C CA . VAL A 1 81 ? -2.440 2.527 3.943 1.00 98.50 81 VAL A CA 1
ATOM 653 C C . VAL A 1 81 ? -1.568 3.655 3.406 1.00 98.50 81 VAL A C 1
ATOM 655 O O . VAL A 1 81 ? -2.054 4.606 2.797 1.00 98.50 81 VAL A O 1
ATOM 658 N N . GLN A 1 82 ? -0.256 3.511 3.572 1.00 98.50 82 GLN A N 1
ATOM 659 C CA . GLN A 1 82 ? 0.756 4.356 2.948 1.00 98.50 82 GLN A CA 1
ATOM 660 C C . GLN A 1 82 ? 1.629 3.531 2.007 1.00 98.50 82 GLN A C 1
ATOM 662 O O . GLN A 1 82 ? 2.065 2.428 2.339 1.00 98.50 82 GLN A O 1
ATOM 667 N N . THR A 1 83 ? 1.940 4.085 0.838 1.00 97.19 83 THR A N 1
ATOM 668 C CA . THR A 1 83 ? 2.779 3.423 -0.168 1.00 97.19 83 THR A CA 1
ATOM 669 C C . THR A 1 83 ? 4.140 4.092 -0.281 1.00 97.19 83 THR A C 1
ATOM 671 O O . THR A 1 83 ? 4.242 5.318 -0.246 1.00 97.19 83 THR A O 1
ATOM 674 N N . ARG A 1 84 ? 5.186 3.301 -0.521 1.00 96.25 84 ARG A N 1
ATOM 675 C CA . ARG A 1 84 ? 6.501 3.788 -0.955 1.00 96.25 84 ARG A CA 1
ATOM 676 C C . ARG A 1 84 ? 7.051 2.912 -2.075 1.00 96.25 84 ARG A C 1
ATOM 678 O O . ARG A 1 84 ? 6.748 1.726 -2.145 1.00 96.25 84 ARG A O 1
ATOM 685 N N . GLY A 1 85 ? 7.920 3.459 -2.913 1.00 93.81 85 GLY A N 1
ATOM 686 C CA . GLY A 1 85 ? 8.550 2.706 -3.994 1.00 93.81 85 GLY A CA 1
ATOM 687 C C . GLY A 1 85 ? 9.531 3.554 -4.786 1.00 93.81 85 GLY A C 1
ATOM 688 O O . GLY A 1 85 ? 9.796 4.706 -4.442 1.00 93.81 85 GLY A O 1
ATOM 689 N N . SER A 1 86 ? 10.093 2.976 -5.845 1.00 93.69 86 SER A N 1
ATOM 690 C CA . SER A 1 86 ? 10.850 3.760 -6.822 1.00 93.69 86 SER A CA 1
ATOM 691 C C . SER A 1 86 ? 9.931 4.750 -7.533 1.00 93.69 86 SER A C 1
ATOM 693 O O . SER A 1 86 ? 8.766 4.449 -7.783 1.00 93.69 86 SER A O 1
ATOM 695 N N . VAL A 1 87 ? 10.481 5.907 -7.900 1.00 92.88 87 VAL A N 1
ATOM 696 C CA . VAL A 1 87 ? 9.798 6.8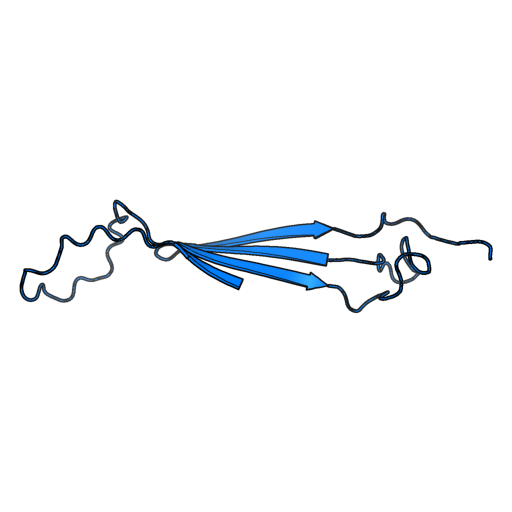82 -8.760 1.00 92.88 87 VAL A CA 1
ATOM 697 C C . VAL A 1 87 ? 9.369 6.181 -10.062 1.00 92.88 87 VAL A C 1
ATOM 699 O O . VAL A 1 87 ? 10.182 5.432 -10.616 1.00 92.88 87 VAL A O 1
ATOM 702 N N . PRO A 1 88 ? 8.134 6.388 -10.559 1.00 93.25 88 PRO A N 1
ATOM 703 C CA . PRO A 1 88 ? 7.596 5.685 -11.725 1.00 93.25 88 PRO A CA 1
ATOM 704 C C . PRO A 1 88 ? 8.148 6.244 -13.048 1.00 93.25 88 PRO A C 1
ATOM 706 O O . PRO A 1 88 ? 7.417 6.751 -13.889 1.00 93.25 88 PRO A O 1
ATOM 709 N N . VAL A 1 89 ? 9.465 6.169 -13.227 1.00 92.19 89 VAL A N 1
ATOM 710 C CA . VAL A 1 89 ? 10.182 6.581 -14.443 1.00 92.19 89 VAL A CA 1
ATOM 711 C C . VAL A 1 89 ? 10.930 5.375 -14.991 1.00 92.19 89 VAL A C 1
ATOM 713 O O . VAL A 1 89 ? 11.444 4.570 -14.212 1.00 92.19 89 VAL A O 1
ATOM 716 N N . PHE A 1 90 ? 10.987 5.207 -16.313 1.00 89.31 90 PHE A N 1
ATOM 717 C CA . PHE A 1 90 ? 11.775 4.127 -16.903 1.00 89.31 90 PHE A CA 1
ATOM 718 C C . PHE A 1 90 ? 13.242 4.281 -16.507 1.00 89.31 90 PHE A C 1
ATOM 720 O O . PHE A 1 90 ? 13.837 5.346 -16.648 1.00 89.31 90 PHE A O 1
ATOM 727 N N . TRP A 1 91 ? 13.818 3.211 -15.968 1.00 78.50 91 TRP A N 1
ATOM 728 C CA . TRP A 1 91 ? 15.198 3.212 -15.508 1.00 78.50 91 TRP A CA 1
ATOM 729 C C . TRP A 1 91 ? 16.060 2.346 -16.411 1.00 78.50 91 TRP A C 1
ATOM 731 O O . TRP A 1 91 ? 15.770 1.166 -16.615 1.00 78.50 91 TRP A O 1
ATOM 741 N N . SER A 1 92 ? 17.173 2.917 -16.850 1.00 77.25 92 SER A N 1
ATOM 742 C CA . SER A 1 92 ? 18.290 2.216 -17.467 1.00 77.25 92 SER A CA 1
ATOM 743 C C . SER A 1 92 ? 19.573 2.645 -16.764 1.00 77.25 92 SER A C 1
ATOM 745 O O . SER A 1 92 ? 19.782 3.836 -16.541 1.00 77.25 92 SER A O 1
ATOM 747 N N . GLN A 1 93 ? 20.439 1.693 -16.433 1.00 73.81 93 GLN A N 1
ATOM 748 C CA . GLN A 1 93 ? 21.806 1.978 -16.010 1.00 73.81 93 GLN A CA 1
ATOM 749 C C . GLN A 1 93 ? 22.736 1.463 -17.106 1.00 73.81 93 GLN A C 1
ATOM 751 O O . GLN A 1 93 ? 22.675 0.278 -17.435 1.00 73.81 93 GLN A O 1
ATOM 756 N N . ALA A 1 94 ? 23.556 2.348 -17.678 1.00 66.69 94 ALA A N 1
ATOM 757 C CA . ALA A 1 94 ? 24.685 1.919 -18.493 1.00 66.69 94 ALA A CA 1
ATOM 758 C C . ALA A 1 94 ? 25.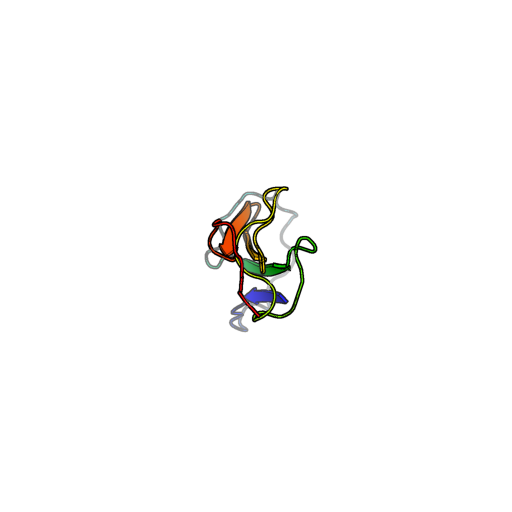677 1.192 -17.573 1.00 66.69 94 ALA A C 1
ATOM 760 O O . ALA A 1 94 ? 25.969 1.686 -16.479 1.00 66.69 94 ALA A O 1
ATOM 761 N N . GLY A 1 95 ? 26.068 -0.018 -17.976 1.00 61.47 95 GLY A N 1
ATOM 762 C CA . GLY A 1 95 ? 27.045 -0.841 -17.263 1.00 61.47 95 GLY A CA 1
ATOM 763 C C . GLY A 1 95 ? 28.448 -0.273 -17.361 1.00 61.47 95 GLY A C 1
ATOM 764 O O . GLY A 1 95 ? 28.746 0.344 -18.407 1.00 61.47 95 GLY A O 1
#

Organism: Cirrhinus mrigala (NCBI:txid683832)

Sequence (95 aa):
LVVNYNESSDEERSSPETPLQEPTCVDDIHPRFTVALISRRSRHRAGMRYKRRGVDTDGHVANYVETEQLIHVHSHTLSFVQTRGSVPVFWSQAG

Foldseek 3Di:
DKDKDDDDDPPDDDDDDDPPDDPDPPPPPDWIKIKDKDKDWDPPQEDDPVPAAAADPVGDGYRKMKIWIWIDTDPDIDIDIDIDGHHNHDDDDDD

pLDDT: mean 80.54, std 17.24, range [47.69, 98.56]

InterPro domains:
  IPR002013 SAC domain [PF02383] (29-94)
  IPR002013 SAC domain [PS50275] (33-95)

Radius of gyration: 23.03 Å; Cα contacts (8 Å, |Δi|>4): 146; chains: 1; bounding box: 54×17×63 Å

Nearest PDB structures (foldseek):
  8c81-assembly1_E  TM=8.685E-01  e=4.568E-03  Saccharomyces cerevisiae
  5ho9-assembly2_B  TM=5.072E-01  e=3.229E+00  Geobacillus stearothermophilus
  5ho0-assembly1_A  TM=4.912E-01  e=2.581E+00  Geobacillus stearothermophilus
  7a3i-assembly1_A  TM=3.932E-01  e=8.861E+00  Homo sapiens